Protein AF-A0A6B2RVJ6-F1 (afdb_monomer_lite)

Secondary structure (DSSP, 8-state):
--HHHHHHHHHHHT-EEEEETTEEEEE-TT--HHHHHHHHHHHHT-S-EEEEE-SGGGHHHHHHHHHHHHTT--EEEEEESSTT-HHHHTT-SEEESHHHHHHHHHHHHHHHHH-

Radius of gyration: 16.76 Å; chains: 1; bounding box: 41×29×51 Å

Foldseek 3Di:
DVPVVVCVVLVVVCWDWDDDDVDIDTGHPDDAPLNVLLVVCVVVVDQAEEDEDADPSCVSVLVNQVVVVVVVRHYFQEYAPDPVHPVSNVSGPYYADHDVRVVVVVVVVVVVVVD

Sequence (115 aa):
ALRAPLAALAARHGLIVEPGRMVLELRPPGVDKGVALTAYVRESGAGAVLYAGDDLGDLPAYDAVDALRAQGVPGLLVCSGGDEVPELAARADLVVPGPGAVVALLAALADAVTA

Structure (mmCIF, N/CA/C/O backbone):
data_AF-A0A6B2RVJ6-F1
#
_entry.id   AF-A0A6B2RVJ6-F1
#
loop_
_atom_site.group_PDB
_atom_site.id
_atom_site.type_symbol
_atom_site.label_atom_id
_atom_site.label_alt_id
_atom_site.label_comp_id
_atom_site.label_asym_id
_atom_site.label_entity_id
_atom_site.label_seq_id
_atom_site.pdbx_PDB_ins_code
_atom_site.Cartn_x
_atom_site.Cartn_y
_atom_site.Cartn_z
_atom_site.occupancy
_atom_site.B_iso_or_equiv
_atom_site.auth_seq_id
_atom_site.auth_comp_id
_atom_site.auth_asym_id
_atom_site.auth_atom_id
_atom_site.pdbx_PDB_model_num
ATOM 1 N N . ALA A 1 1 ? 23.780 -4.585 -19.032 1.00 78.69 1 ALA A N 1
ATOM 2 C CA . ALA A 1 1 ? 23.906 -5.901 -19.695 1.00 78.69 1 ALA A CA 1
ATOM 3 C C . ALA A 1 1 ? 22.609 -6.722 -19.658 1.00 78.69 1 ALA A C 1
ATOM 5 O O . ALA A 1 1 ? 22.218 -7.225 -20.700 1.00 78.69 1 ALA A O 1
ATOM 6 N N . LEU A 1 2 ? 21.908 -6.834 -18.517 1.00 89.56 2 LEU A N 1
ATOM 7 C CA . LEU A 1 2 ? 20.773 -7.769 -18.368 1.00 89.56 2 LEU A CA 1
ATOM 8 C C . LEU A 1 2 ? 19.425 -7.323 -18.978 1.00 89.56 2 LEU A C 1
ATOM 10 O O . LEU A 1 2 ? 18.584 -8.172 -19.248 1.00 89.56 2 LEU A O 1
ATOM 14 N N . ARG A 1 3 ? 19.206 -6.026 -19.249 1.00 89.25 3 ARG A N 1
ATOM 15 C CA . ARG A 1 3 ? 17.910 -5.522 -19.759 1.00 89.25 3 ARG A CA 1
ATOM 16 C C . ARG A 1 3 ? 17.473 -6.150 -21.086 1.00 89.25 3 ARG A C 1
ATOM 18 O O . ARG A 1 3 ? 16.353 -6.630 -21.184 1.00 89.25 3 ARG A O 1
ATOM 25 N N . ALA A 1 4 ? 18.344 -6.152 -22.095 1.00 93.25 4 ALA A N 1
ATOM 26 C CA . ALA A 1 4 ? 18.014 -6.678 -23.420 1.00 93.25 4 ALA A CA 1
ATOM 27 C C . ALA A 1 4 ? 17.671 -8.186 -23.416 1.00 93.25 4 ALA A C 1
ATOM 29 O O . ALA A 1 4 ? 16.616 -8.544 -23.942 1.00 93.25 4 ALA A O 1
ATOM 30 N N . PRO A 1 5 ? 18.477 -9.080 -22.800 1.00 94.62 5 PRO A N 1
ATOM 31 C CA . PRO A 1 5 ? 18.120 -10.497 -22.745 1.00 94.62 5 PRO A CA 1
ATOM 32 C C . PRO A 1 5 ? 16.855 -10.764 -21.914 1.00 94.62 5 PRO A C 1
ATOM 34 O O . PRO A 1 5 ? 16.068 -11.631 -22.295 1.00 94.62 5 PRO A O 1
ATOM 37 N N . LEU A 1 6 ? 16.607 -10.006 -20.835 1.00 94.75 6 LEU A N 1
ATOM 38 C CA . LEU A 1 6 ? 15.380 -10.143 -20.039 1.00 94.75 6 LEU A CA 1
ATOM 39 C C . LEU A 1 6 ? 14.137 -9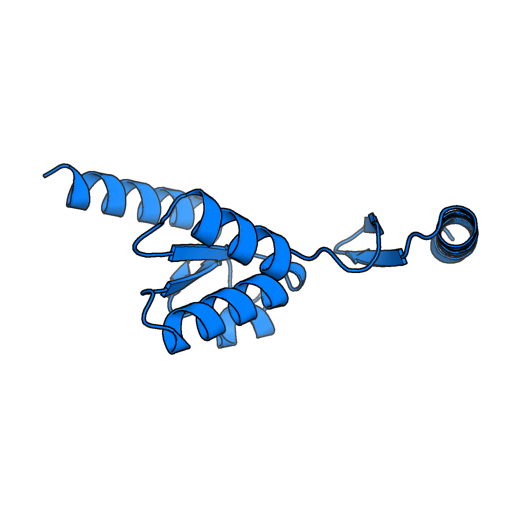.646 -20.785 1.00 94.75 6 LEU A C 1
ATOM 41 O O . LEU A 1 6 ? 13.111 -10.311 -20.727 1.00 94.75 6 LEU A O 1
ATOM 45 N N . ALA A 1 7 ? 14.227 -8.556 -21.551 1.00 93.12 7 ALA A N 1
ATOM 46 C CA . ALA A 1 7 ? 13.122 -8.093 -22.394 1.00 93.12 7 ALA A CA 1
ATOM 47 C C . ALA A 1 7 ? 12.747 -9.129 -23.468 1.00 93.12 7 ALA A C 1
ATOM 49 O O . ALA A 1 7 ? 11.568 -9.401 -23.690 1.00 93.12 7 ALA A O 1
ATOM 50 N N . ALA A 1 8 ? 13.746 -9.767 -24.088 1.00 94.81 8 ALA A N 1
ATOM 51 C CA . ALA A 1 8 ? 13.510 -10.842 -25.049 1.00 94.81 8 ALA A CA 1
ATOM 52 C C . ALA A 1 8 ? 12.877 -12.084 -24.397 1.00 94.81 8 ALA A C 1
ATOM 54 O O . ALA A 1 8 ? 12.044 -12.742 -25.017 1.00 94.81 8 ALA A O 1
ATOM 55 N N . LEU A 1 9 ? 13.266 -12.421 -23.161 1.00 95.06 9 LEU A N 1
ATOM 56 C CA . LEU A 1 9 ? 12.627 -13.487 -22.385 1.00 95.06 9 LEU A CA 1
ATOM 57 C C . LEU A 1 9 ? 11.172 -13.130 -22.054 1.00 95.06 9 LEU A C 1
ATOM 59 O O . LEU A 1 9 ? 10.288 -13.951 -22.280 1.00 95.06 9 LEU A O 1
ATOM 63 N N . ALA A 1 10 ? 10.923 -11.902 -21.596 1.00 94.56 10 ALA A N 1
ATOM 64 C CA . ALA A 1 10 ? 9.595 -11.423 -21.232 1.00 94.56 10 ALA A CA 1
ATOM 65 C C . ALA A 1 10 ? 8.611 -11.540 -22.402 1.00 94.56 10 ALA A C 1
ATOM 67 O O . ALA A 1 10 ? 7.560 -12.164 -22.271 1.00 94.56 10 ALA A O 1
ATOM 68 N N . ALA A 1 11 ? 9.014 -11.050 -23.579 1.00 93.56 11 ALA A N 1
ATOM 69 C CA . ALA A 1 11 ? 8.197 -11.087 -24.788 1.00 93.56 11 ALA A CA 1
ATOM 70 C C . ALA A 1 11 ? 7.798 -12.515 -25.200 1.00 93.56 11 ALA A C 1
ATOM 72 O O . ALA A 1 11 ? 6.661 -12.740 -25.606 1.00 93.56 11 ALA A O 1
ATOM 73 N N . ARG A 1 12 ? 8.699 -13.501 -25.054 1.00 96.62 12 ARG A N 1
ATOM 74 C CA . ARG A 1 12 ? 8.395 -14.909 -25.380 1.00 96.62 12 ARG A CA 1
ATOM 75 C C . ARG A 1 12 ? 7.362 -15.542 -24.451 1.00 96.62 12 ARG A C 1
ATOM 77 O O . ARG A 1 12 ? 6.707 -16.496 -24.858 1.00 96.62 12 ARG A O 1
ATOM 84 N N . HIS A 1 13 ? 7.238 -15.043 -23.225 1.00 94.62 13 HIS A N 1
ATOM 85 C CA . HIS A 1 13 ? 6.365 -15.612 -22.198 1.00 94.62 13 HIS A CA 1
ATOM 86 C C . HIS A 1 13 ? 5.167 -14.717 -21.854 1.00 94.62 13 HIS A C 1
ATOM 88 O O . HIS A 1 13 ? 4.439 -15.023 -20.915 1.00 94.62 13 HIS A O 1
ATOM 94 N N . GLY A 1 14 ? 4.949 -13.626 -22.599 1.00 93.19 14 GLY A N 1
ATOM 95 C CA . GLY A 1 14 ? 3.865 -12.681 -22.320 1.00 93.19 14 GLY A CA 1
ATOM 96 C C . GLY A 1 14 ? 4.030 -11.944 -20.986 1.00 93.19 14 GLY A C 1
ATOM 97 O O . GLY A 1 14 ? 3.035 -11.603 -20.356 1.00 93.19 14 GLY A O 1
ATOM 98 N N . LEU A 1 15 ? 5.271 -11.731 -20.542 1.00 93.75 15 LEU A N 1
A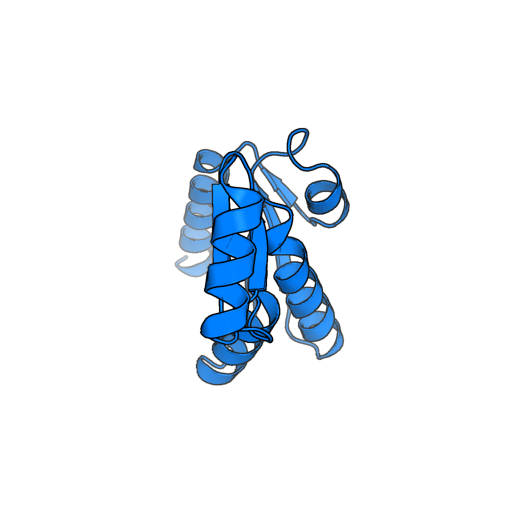TOM 99 C CA . LEU A 1 15 ? 5.609 -10.984 -19.329 1.00 93.75 15 LEU A CA 1
ATOM 100 C C . LEU A 1 15 ? 6.050 -9.558 -19.679 1.00 93.75 15 LEU A C 1
ATOM 102 O O . LEU A 1 15 ? 6.435 -9.270 -20.816 1.00 93.75 15 LEU A O 1
ATOM 106 N N . ILE A 1 16 ? 6.065 -8.686 -18.675 1.00 90.69 16 ILE A N 1
ATOM 107 C CA . ILE A 1 16 ? 6.667 -7.349 -18.737 1.00 90.69 16 ILE A CA 1
ATOM 108 C C . ILE A 1 16 ? 7.937 -7.292 -17.884 1.00 90.69 16 ILE A C 1
ATOM 110 O O . ILE A 1 16 ? 8.082 -8.071 -16.942 1.00 90.69 16 ILE A O 1
ATOM 114 N N . VAL A 1 17 ? 8.857 -6.386 -18.233 1.00 91.19 17 VAL A N 1
ATOM 115 C CA . VAL A 1 17 ? 10.058 -6.098 -17.434 1.00 91.19 17 VAL A CA 1
ATOM 116 C C . VAL A 1 17 ? 9.860 -4.795 -16.681 1.00 91.19 17 VAL A C 1
ATOM 118 O O . VAL A 1 17 ? 9.694 -3.752 -17.314 1.00 91.19 17 VAL A O 1
ATOM 121 N N . GLU A 1 18 ? 9.978 -4.843 -15.361 1.00 87.50 18 GLU A N 1
ATOM 122 C CA . GLU A 1 18 ? 9.906 -3.666 -14.503 1.00 87.50 18 GLU A CA 1
ATOM 123 C C . GLU A 1 18 ? 11.233 -3.364 -13.806 1.00 87.50 18 GLU A C 1
ATOM 125 O O . GLU A 1 18 ? 11.876 -4.264 -13.261 1.00 87.50 18 GLU A O 1
ATOM 130 N N . PRO A 1 19 ? 11.713 -2.109 -13.861 1.00 84.25 19 PRO A N 1
ATOM 131 C CA . PRO A 1 19 ? 12.918 -1.709 -13.154 1.00 84.25 19 PRO A CA 1
ATOM 132 C C . PRO A 1 19 ? 12.625 -1.444 -11.672 1.00 84.25 19 PRO A C 1
ATOM 134 O O . PRO A 1 19 ? 11.796 -0.599 -11.354 1.00 84.25 19 PRO A O 1
ATOM 137 N N . GLY A 1 20 ? 13.379 -2.094 -10.782 1.00 80.38 20 GLY A N 1
ATOM 138 C CA . GLY A 1 20 ? 13.373 -1.819 -9.342 1.00 80.38 20 GLY A CA 1
ATOM 139 C C . GLY A 1 20 ? 14.752 -1.399 -8.821 1.00 80.38 20 GLY A C 1
ATOM 140 O O . GLY A 1 20 ? 15.721 -1.271 -9.581 1.00 80.38 20 GLY A O 1
ATOM 141 N N . ARG A 1 21 ? 14.875 -1.193 -7.503 1.00 77.38 21 ARG A N 1
ATOM 142 C CA . ARG A 1 21 ? 16.147 -0.811 -6.865 1.00 77.38 21 ARG A CA 1
ATOM 143 C C . ARG A 1 21 ? 17.147 -1.963 -6.961 1.00 77.38 21 ARG A C 1
ATOM 145 O O . ARG A 1 21 ? 17.091 -2.906 -6.187 1.00 77.38 21 ARG A O 1
ATOM 152 N N . MET A 1 22 ? 18.091 -1.861 -7.898 1.00 85.12 22 MET A N 1
ATOM 153 C CA . MET A 1 22 ? 19.104 -2.892 -8.182 1.00 85.12 22 MET A CA 1
ATOM 154 C C . MET A 1 22 ? 18.537 -4.221 -8.715 1.00 85.12 22 MET A C 1
ATOM 156 O O . MET A 1 22 ? 19.252 -5.222 -8.727 1.00 85.12 22 MET A O 1
ATOM 160 N N . VAL A 1 23 ? 17.293 -4.234 -9.210 1.00 89.00 23 VAL A N 1
ATOM 161 C CA . VAL A 1 23 ? 16.642 -5.435 -9.759 1.00 89.00 23 VAL A CA 1
ATOM 162 C C . VAL A 1 23 ? 15.956 -5.153 -11.099 1.00 89.00 23 VAL A C 1
ATOM 164 O O . VAL A 1 23 ? 15.696 -4.005 -11.466 1.00 89.00 23 VAL A O 1
ATOM 167 N N . LEU A 1 24 ? 15.662 -6.224 -11.838 1.00 90.12 24 LEU A N 1
ATOM 168 C CA . LEU A 1 24 ? 14.735 -6.225 -12.969 1.00 90.12 24 LEU A CA 1
ATOM 169 C C . LEU A 1 24 ? 13.712 -7.331 -12.719 1.00 90.12 24 LEU A C 1
ATOM 171 O O . LEU A 1 24 ? 14.091 -8.499 -12.625 1.00 90.12 24 LEU A O 1
ATOM 175 N N . GLU A 1 25 ? 12.445 -6.964 -12.618 1.00 89.00 25 GLU A N 1
ATOM 176 C CA . GLU A 1 25 ? 11.353 -7.878 -12.301 1.00 89.00 25 GLU A CA 1
ATOM 177 C C . GLU A 1 25 ? 10.648 -8.320 -13.578 1.00 89.00 25 GLU A C 1
ATOM 179 O O . GLU A 1 25 ? 10.448 -7.528 -14.497 1.00 89.00 25 GLU A O 1
ATOM 184 N N . LEU A 1 26 ? 10.286 -9.599 -13.646 1.00 91.31 26 LEU A N 1
ATOM 185 C CA . LEU A 1 26 ? 9.487 -10.172 -14.723 1.00 91.31 26 LEU A CA 1
ATOM 186 C C . LEU A 1 26 ? 8.131 -10.553 -14.147 1.00 91.31 26 LEU A C 1
ATOM 188 O O . LEU A 1 26 ? 8.069 -11.444 -13.299 1.00 91.31 26 LEU A O 1
ATOM 192 N N . ARG A 1 27 ? 7.052 -9.918 -14.611 1.00 86.88 27 ARG A N 1
ATOM 193 C CA . ARG A 1 27 ? 5.702 -10.199 -14.103 1.00 86.88 27 ARG A CA 1
ATOM 194 C C . ARG A 1 27 ? 4.651 -10.305 -15.208 1.00 86.88 27 ARG A C 1
ATOM 196 O O . ARG A 1 27 ? 4.847 -9.734 -16.284 1.0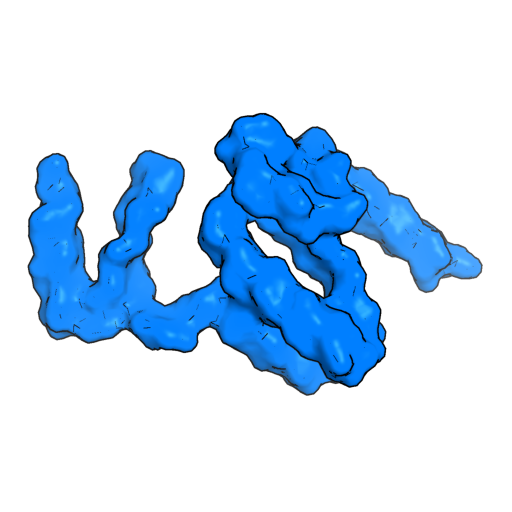0 86.88 27 ARG A O 1
ATOM 203 N N . PRO A 1 28 ? 3.546 -11.037 -14.978 1.00 87.19 28 PRO A N 1
ATOM 204 C CA . PRO A 1 28 ? 2.391 -10.980 -15.862 1.00 87.19 28 PRO A CA 1
ATOM 205 C C . PRO A 1 28 ? 1.835 -9.549 -15.938 1.00 87.19 28 PRO A C 1
ATOM 207 O O . PRO A 1 28 ? 1.838 -8.837 -14.930 1.00 87.19 28 PRO A O 1
ATOM 210 N N . PRO A 1 29 ? 1.341 -9.111 -17.104 1.00 82.88 29 PRO A N 1
ATOM 211 C CA . PRO A 1 29 ? 0.673 -7.823 -17.221 1.00 82.88 29 PRO A CA 1
ATOM 212 C C . PRO A 1 29 ? -0.651 -7.816 -16.441 1.00 82.88 29 PRO A C 1
ATOM 214 O O . PRO A 1 29 ? -1.326 -8.837 -16.325 1.00 82.88 29 PRO A O 1
ATOM 217 N N . GLY A 1 30 ? -1.051 -6.640 -15.953 1.00 81.06 30 GLY A N 1
ATOM 218 C CA . GLY A 1 30 ? -2.403 -6.397 -15.434 1.00 81.06 30 GLY A CA 1
ATOM 219 C C . GLY A 1 30 ? -2.649 -6.715 -13.955 1.00 81.06 30 GLY A C 1
ATOM 220 O O . GLY A 1 30 ? -3.767 -6.510 -13.496 1.00 81.06 30 GLY A O 1
ATOM 221 N N . VAL A 1 31 ? -1.645 -7.175 -13.199 1.00 82.75 31 VAL A N 1
ATOM 222 C CA . VAL A 1 31 ? -1.762 -7.370 -11.739 1.00 82.75 31 VAL A CA 1
ATOM 223 C C . VAL A 1 31 ? -0.713 -6.538 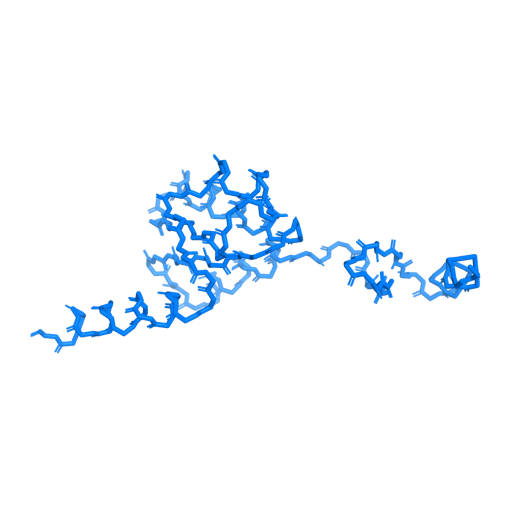-11.019 1.00 82.75 31 VAL A C 1
ATOM 225 O O . VAL A 1 31 ? 0.464 -6.888 -11.032 1.00 82.75 31 VAL A O 1
ATOM 228 N N . ASP A 1 32 ? -1.134 -5.442 -10.398 1.00 89.31 32 ASP A N 1
ATOM 229 C CA . ASP A 1 32 ? -0.318 -4.640 -9.484 1.00 89.31 32 ASP A CA 1
ATOM 230 C C . ASP A 1 32 ? -0.823 -4.761 -8.034 1.00 89.31 32 ASP A C 1
ATOM 232 O O . ASP A 1 32 ? -1.806 -5.458 -7.746 1.00 89.31 32 ASP A O 1
ATOM 236 N N . LYS A 1 33 ? -0.129 -4.088 -7.106 1.00 92.50 33 LYS A N 1
ATOM 237 C CA . LYS A 1 33 ? -0.476 -4.094 -5.679 1.00 92.50 33 LYS A CA 1
ATOM 238 C C . LYS A 1 33 ? -1.894 -3.537 -5.429 1.00 92.50 33 LYS A C 1
ATOM 240 O O . LYS A 1 33 ? -2.567 -4.006 -4.514 1.00 92.50 33 LYS A O 1
ATOM 245 N N . GLY A 1 34 ? -2.392 -2.621 -6.265 1.00 95.69 34 GLY A N 1
ATOM 246 C CA . GLY A 1 34 ? -3.743 -2.055 -6.174 1.00 95.69 34 GLY A CA 1
ATOM 247 C C . GLY A 1 34 ? -4.847 -3.033 -6.576 1.00 95.69 34 GLY A C 1
ATOM 248 O O . GLY A 1 34 ? -5.857 -3.160 -5.872 1.00 95.69 34 GLY A O 1
ATOM 249 N N . VAL A 1 35 ? -4.639 -3.785 -7.663 1.00 94.62 35 VAL A N 1
ATOM 250 C CA . VAL A 1 35 ? -5.534 -4.881 -8.075 1.00 94.62 35 VAL A CA 1
ATOM 251 C C . VAL A 1 35 ? -5.608 -5.948 -6.982 1.00 94.62 35 VAL A C 1
ATOM 253 O O . VAL A 1 35 ? -6.706 -6.359 -6.597 1.00 94.62 35 VAL A O 1
ATOM 256 N N . ALA A 1 36 ? -4.455 -6.359 -6.446 1.00 94.56 36 ALA A N 1
ATOM 257 C CA . ALA A 1 36 ? -4.385 -7.348 -5.373 1.00 94.56 36 ALA A CA 1
ATOM 258 C C . ALA A 1 36 ? -5.089 -6.864 -4.093 1.00 94.56 36 ALA A C 1
ATOM 260 O O . ALA A 1 36 ? -5.915 -7.588 -3.535 1.00 94.56 36 ALA A O 1
ATOM 261 N N . LEU A 1 37 ? -4.826 -5.624 -3.664 1.00 97.12 37 LEU A N 1
ATOM 262 C CA . LEU A 1 37 ? -5.447 -5.031 -2.479 1.00 97.12 37 LEU A CA 1
ATOM 263 C C . LEU A 1 37 ? -6.971 -4.956 -2.618 1.00 97.12 37 LEU A C 1
ATOM 265 O O . LEU A 1 37 ? -7.696 -5.372 -1.718 1.00 97.12 37 LEU A O 1
ATOM 269 N N . THR A 1 38 ? -7.468 -4.475 -3.760 1.00 96.38 38 THR A N 1
ATOM 270 C CA . THR A 1 38 ? -8.912 -4.335 -4.003 1.00 96.38 38 THR A CA 1
ATOM 271 C C . THR A 1 38 ? -9.622 -5.688 -3.957 1.00 96.38 38 THR A C 1
ATOM 273 O O . THR A 1 38 ? -10.712 -5.796 -3.390 1.00 96.38 38 THR A O 1
ATOM 276 N N . ALA A 1 39 ? -9.019 -6.729 -4.540 1.00 96.25 39 ALA A N 1
ATOM 277 C CA . ALA A 1 39 ? -9.555 -8.084 -4.477 1.00 96.25 39 ALA A CA 1
ATOM 278 C C . ALA A 1 39 ? -9.602 -8.597 -3.029 1.00 96.25 39 ALA A C 1
ATOM 280 O O . ALA A 1 39 ? -10.646 -9.074 -2.586 1.00 96.25 39 ALA A O 1
ATOM 281 N N . TYR A 1 40 ? -8.517 -8.415 -2.275 1.00 97.00 40 TYR A N 1
ATOM 282 C CA . TYR A 1 40 ? -8.415 -8.896 -0.899 1.00 97.00 40 TYR A CA 1
ATOM 283 C C . TYR A 1 40 ? -9.373 -8.187 0.069 1.00 97.00 40 TYR A C 1
ATOM 285 O O . TYR A 1 40 ? -9.992 -8.826 0.919 1.00 97.00 40 TYR A O 1
ATOM 293 N N . VAL A 1 41 ? -9.567 -6.874 -0.076 1.00 97.38 41 VAL A N 1
ATOM 294 C CA . VAL A 1 41 ? -10.538 -6.110 0.729 1.00 97.38 41 VAL A CA 1
ATOM 295 C C . VAL A 1 41 ? -11.962 -6.618 0.494 1.00 97.38 41 VAL A C 1
ATOM 297 O O . VAL A 1 41 ? -12.724 -6.783 1.446 1.00 97.38 41 VAL A O 1
ATOM 300 N N . ARG A 1 42 ? -12.316 -6.931 -0.760 1.00 96.00 42 ARG A N 1
ATOM 301 C CA . ARG A 1 42 ? -13.625 -7.514 -1.096 1.00 96.00 42 ARG A CA 1
ATOM 302 C C . ARG A 1 42 ? -13.796 -8.919 -0.529 1.00 96.00 42 ARG A C 1
ATOM 304 O O . ARG A 1 42 ? -14.866 -9.226 -0.020 1.00 96.00 42 ARG A O 1
ATOM 311 N N . GLU A 1 43 ? -12.767 -9.755 -0.631 1.00 97.75 43 GLU A N 1
ATOM 312 C CA . GLU A 1 43 ? -12.791 -11.134 -0.130 1.00 97.75 43 GLU A CA 1
ATOM 313 C C . GLU A 1 43 ? -12.912 -11.188 1.397 1.00 97.75 43 GLU A C 1
ATOM 315 O O . GLU A 1 43 ? -13.732 -11.930 1.932 1.00 97.75 43 GLU A O 1
ATOM 320 N N . SER A 1 44 ? -12.121 -10.377 2.098 1.00 97.56 44 SER A N 1
ATOM 321 C CA . SER A 1 44 ? -12.096 -10.339 3.564 1.00 97.56 44 SER A CA 1
ATOM 322 C C . SER A 1 44 ? -13.306 -9.635 4.182 1.00 97.56 44 SER A C 1
ATOM 324 O O . SER A 1 44 ? -13.582 -9.830 5.365 1.00 97.56 44 SER A O 1
ATOM 326 N N . GLY A 1 45 ? -14.016 -8.798 3.416 1.00 96.31 45 GLY A N 1
ATOM 327 C CA . GLY A 1 45 ? -15.070 -7.934 3.947 1.00 96.31 45 GLY A CA 1
ATOM 328 C C . GLY A 1 45 ? -14.533 -6.880 4.921 1.00 96.31 45 GLY A C 1
ATOM 329 O O . GLY A 1 45 ? -15.241 -6.484 5.847 1.00 96.31 45 GLY A O 1
ATOM 330 N N . ALA A 1 46 ? -13.274 -6.461 4.753 1.00 96.38 46 ALA A N 1
ATOM 331 C CA . ALA A 1 46 ? -12.618 -5.531 5.662 1.00 96.38 46 ALA A CA 1
ATOM 332 C C . ALA A 1 46 ? -13.373 -4.194 5.745 1.00 96.38 46 ALA A C 1
ATOM 334 O O . ALA A 1 46 ? -13.629 -3.536 4.737 1.00 96.38 46 ALA A O 1
ATOM 335 N N . GLY A 1 47 ? -13.694 -3.776 6.973 1.00 96.31 47 GLY A N 1
ATOM 336 C CA . GLY A 1 47 ? -14.374 -2.507 7.244 1.00 96.31 47 GLY A CA 1
ATOM 337 C C . GLY A 1 47 ? -13.459 -1.280 7.219 1.00 96.31 47 GLY A C 1
ATOM 338 O O . GLY A 1 47 ? -13.963 -0.167 7.275 1.00 96.31 47 GLY A O 1
ATOM 339 N N . ALA A 1 48 ? -12.139 -1.470 7.165 1.00 96.75 48 ALA A N 1
ATOM 340 C CA . ALA A 1 48 ? -11.132 -0.420 7.040 1.00 96.75 48 ALA A CA 1
ATOM 341 C C . ALA A 1 48 ? -9.821 -1.012 6.497 1.00 96.75 48 ALA A C 1
ATOM 343 O O . ALA A 1 48 ? -9.584 -2.216 6.622 1.00 96.75 48 ALA A O 1
ATOM 344 N N . VAL A 1 49 ? -8.963 -0.167 5.921 1.00 97.88 49 VAL A N 1
ATOM 345 C CA . VAL A 1 49 ? -7.679 -0.568 5.330 1.00 97.88 49 VAL A CA 1
ATOM 346 C C . VAL A 1 49 ? -6.553 0.332 5.828 1.00 97.88 49 VAL A C 1
ATOM 348 O O . VAL A 1 49 ? -6.653 1.551 5.766 1.00 97.88 49 VAL A O 1
ATOM 351 N N . LEU A 1 50 ? -5.449 -0.268 6.268 1.00 97.88 50 LEU A N 1
ATOM 352 C CA . LEU A 1 50 ? -4.165 0.410 6.437 1.00 97.88 50 LEU A CA 1
ATOM 353 C C . LEU A 1 50 ? -3.198 -0.186 5.417 1.00 97.88 50 LEU A C 1
ATOM 355 O O . LEU A 1 50 ? -3.012 -1.402 5.396 1.00 97.88 50 LEU A O 1
ATOM 359 N N . TYR A 1 51 ? -2.586 0.659 4.592 1.00 98.38 51 TYR A N 1
ATOM 360 C CA . TYR A 1 51 ? -1.540 0.248 3.662 1.00 98.38 51 TYR A CA 1
ATOM 361 C C . TYR A 1 51 ? -0.230 0.964 3.999 1.00 98.38 51 TYR A C 1
ATOM 363 O O . TYR A 1 51 ? -0.183 2.193 4.006 1.00 98.38 51 TYR A O 1
ATOM 371 N N . ALA A 1 52 ? 0.830 0.199 4.270 1.00 97.88 52 ALA A N 1
ATOM 372 C CA . ALA A 1 52 ? 2.174 0.716 4.514 1.00 97.88 52 ALA A CA 1
ATOM 373 C C . ALA A 1 52 ? 3.095 0.345 3.345 1.00 97.88 52 ALA A C 1
ATOM 375 O O . ALA A 1 52 ? 3.274 -0.841 3.078 1.00 97.88 52 ALA A O 1
ATOM 376 N N . GLY A 1 53 ? 3.652 1.349 2.664 1.00 96.06 53 GLY A N 1
ATOM 377 C CA . GLY A 1 53 ? 4.556 1.180 1.520 1.00 96.06 53 GLY A CA 1
ATOM 378 C C . GLY A 1 53 ? 5.903 1.872 1.723 1.00 96.06 53 GLY A C 1
ATOM 379 O O . GLY A 1 53 ? 6.010 2.787 2.542 1.00 96.06 53 GLY A O 1
ATOM 380 N N . ASP A 1 54 ? 6.914 1.440 0.980 1.00 95.38 54 ASP A N 1
ATOM 381 C CA . ASP A 1 54 ? 8.296 1.933 1.031 1.00 95.38 54 ASP A CA 1
ATOM 382 C C . ASP A 1 54 ? 8.929 2.121 -0.358 1.00 95.38 54 ASP A C 1
ATOM 384 O O . ASP A 1 54 ? 10.088 2.527 -0.444 1.00 95.38 54 ASP A O 1
ATOM 388 N N . ASP A 1 55 ? 8.195 1.850 -1.446 1.00 91.94 55 ASP A N 1
ATOM 389 C CA . ASP A 1 55 ? 8.675 1.989 -2.822 1.00 91.94 55 ASP A CA 1
ATOM 390 C C . ASP A 1 55 ? 7.639 2.596 -3.789 1.00 91.94 55 ASP A C 1
ATOM 392 O O . ASP A 1 55 ? 6.453 2.729 -3.499 1.00 91.94 55 ASP A O 1
ATOM 396 N N . LEU A 1 56 ? 8.082 2.983 -4.992 1.00 90.44 56 LEU A N 1
ATOM 397 C CA . LEU A 1 56 ? 7.177 3.515 -6.026 1.00 90.44 56 LEU A CA 1
ATOM 398 C C . LEU A 1 56 ? 6.173 2.469 -6.543 1.00 90.44 56 LEU A C 1
ATOM 400 O O . LEU A 1 56 ? 5.129 2.832 -7.082 1.00 90.44 56 LEU A O 1
ATOM 404 N N . GLY A 1 57 ? 6.464 1.177 -6.377 1.00 88.00 57 GLY A N 1
ATOM 405 C CA . GLY A 1 57 ? 5.549 0.090 -6.716 1.00 88.00 57 GLY A CA 1
ATOM 406 C C . GLY A 1 57 ? 4.329 0.018 -5.792 1.00 88.00 57 GLY A C 1
ATOM 407 O O . GLY A 1 57 ? 3.384 -0.704 -6.106 1.00 88.00 57 GLY A O 1
ATOM 408 N N . ASP A 1 58 ? 4.322 0.763 -4.682 1.00 94.81 58 ASP A N 1
ATOM 409 C CA . ASP A 1 58 ? 3.179 0.930 -3.779 1.00 94.81 58 ASP A CA 1
ATOM 410 C C . ASP A 1 58 ? 2.167 1.987 -4.235 1.00 94.81 58 ASP A C 1
ATOM 412 O O . ASP A 1 58 ? 1.034 1.990 -3.750 1.00 94.81 58 ASP A O 1
ATOM 416 N N . LEU A 1 59 ? 2.510 2.851 -5.197 1.00 95.19 59 LEU A N 1
ATOM 417 C CA . LEU A 1 59 ? 1.593 3.886 -5.693 1.00 95.19 59 LEU A CA 1
ATOM 418 C C . LEU A 1 59 ? 0.258 3.324 -6.224 1.00 95.19 59 LEU A C 1
ATOM 420 O O . LEU A 1 59 ? -0.782 3.884 -5.872 1.00 95.19 59 LEU A O 1
ATOM 424 N N . PRO A 1 60 ? 0.219 2.195 -6.966 1.00 96.06 60 PRO A N 1
ATOM 425 C CA . PRO A 1 60 ? -1.048 1.566 -7.341 1.00 96.06 60 PRO A CA 1
ATOM 426 C C . PRO A 1 60 ? -1.895 1.123 -6.138 1.00 96.06 60 PRO A C 1
ATOM 428 O O . PRO A 1 60 ? -3.123 1.144 -6.200 1.00 96.06 60 PRO A O 1
ATOM 431 N N . ALA A 1 61 ? -1.269 0.729 -5.024 1.00 97.75 61 ALA A N 1
ATOM 432 C CA . ALA A 1 61 ? -2.004 0.408 -3.805 1.00 97.75 61 ALA A CA 1
ATOM 433 C C . ALA A 1 61 ? -2.549 1.665 -3.116 1.00 97.75 61 ALA A C 1
ATOM 435 O O . ALA A 1 61 ? -3.670 1.635 -2.612 1.00 97.75 61 ALA A O 1
ATOM 436 N N . TYR A 1 62 ? -1.811 2.778 -3.158 1.00 98.31 62 TYR A N 1
ATOM 437 C CA . TYR A 1 62 ? -2.310 4.073 -2.692 1.00 98.31 62 TYR A CA 1
ATOM 438 C C . TYR A 1 62 ? -3.543 4.512 -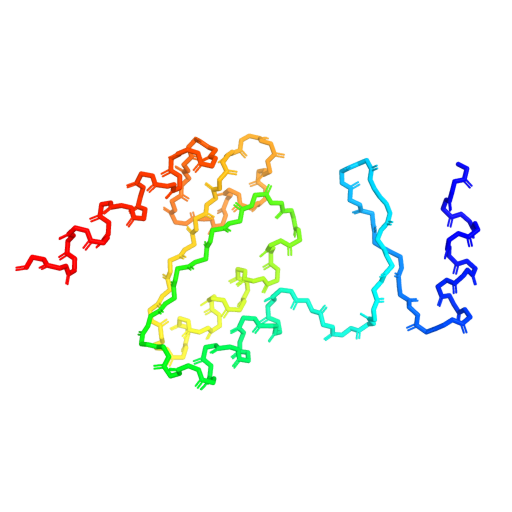3.496 1.00 98.31 62 TYR A C 1
ATOM 440 O O . TYR A 1 62 ? -4.560 4.870 -2.904 1.00 98.31 62 TYR A O 1
ATOM 448 N N . ASP A 1 63 ? -3.503 4.380 -4.828 1.00 98.31 63 ASP A N 1
ATOM 449 C CA . ASP A 1 63 ? -4.657 4.653 -5.700 1.00 98.31 63 ASP A CA 1
ATOM 450 C C . ASP A 1 63 ? -5.872 3.788 -5.332 1.00 98.31 63 ASP A C 1
ATOM 452 O O . ASP A 1 63 ? -7.007 4.270 -5.299 1.00 98.31 63 ASP A O 1
ATOM 456 N N . ALA A 1 64 ? -5.644 2.510 -5.017 1.00 98.19 64 ALA A N 1
ATOM 457 C CA . ALA A 1 64 ? -6.704 1.606 -4.588 1.00 98.19 64 ALA A CA 1
ATOM 458 C C . ALA A 1 64 ? -7.317 2.020 -3.238 1.00 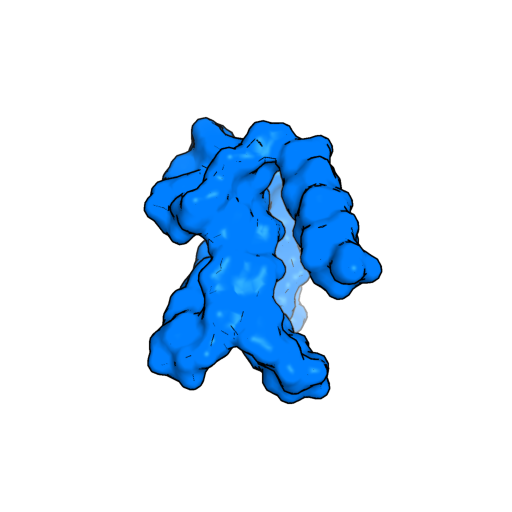98.19 64 ALA A C 1
ATOM 460 O O . ALA A 1 64 ? -8.540 1.989 -3.093 1.00 98.19 64 ALA A O 1
ATOM 461 N N . VAL A 1 65 ? -6.509 2.450 -2.263 1.00 98.56 65 VAL A N 1
ATOM 462 C CA . VAL A 1 65 ? -7.016 2.968 -0.980 1.00 98.56 65 VAL A CA 1
ATOM 463 C C . VAL A 1 65 ? -7.808 4.261 -1.179 1.00 98.56 65 VAL A C 1
ATOM 465 O O . VAL A 1 65 ? -8.878 4.406 -0.591 1.00 98.56 65 VAL A O 1
ATOM 468 N N . ASP A 1 66 ? -7.351 5.175 -2.036 1.00 98.50 66 ASP A N 1
ATOM 469 C CA . ASP A 1 66 ? -8.085 6.405 -2.358 1.00 98.50 66 ASP A CA 1
ATOM 470 C C . ASP A 1 66 ? -9.439 6.100 -3.027 1.00 98.50 66 ASP A C 1
ATOM 472 O O . ASP A 1 66 ? -10.469 6.682 -2.671 1.00 98.50 66 ASP A O 1
ATOM 476 N N . ALA A 1 67 ? -9.480 5.117 -3.931 1.00 98.25 67 ALA A N 1
ATOM 477 C CA . ALA A 1 67 ? -10.724 4.650 -4.536 1.00 98.25 67 ALA A CA 1
ATOM 478 C C . ALA A 1 67 ? -11.675 3.996 -3.514 1.00 98.25 67 ALA A C 1
ATOM 480 O O . ALA A 1 67 ? -12.891 4.189 -3.593 1.00 98.25 67 ALA A O 1
ATOM 481 N N . LEU A 1 68 ? -11.142 3.246 -2.545 1.00 98.19 68 LEU A N 1
ATOM 482 C CA . LEU A 1 68 ? -11.910 2.647 -1.447 1.00 98.19 68 LEU A CA 1
ATOM 483 C C . LEU A 1 68 ? -12.480 3.716 -0.500 1.00 98.19 68 LEU A C 1
ATOM 485 O O . LEU A 1 68 ? -13.659 3.648 -0.146 1.00 98.19 68 LEU A O 1
ATOM 489 N N . ARG A 1 69 ? -11.699 4.755 -0.177 1.00 98.19 69 ARG A N 1
ATOM 490 C CA . ARG A 1 69 ? -12.161 5.927 0.588 1.00 98.19 69 ARG A CA 1
ATOM 491 C C . ARG A 1 69 ? -13.335 6.615 -0.091 1.00 98.19 69 ARG A C 1
ATOM 493 O O . ARG A 1 69 ? -14.335 6.902 0.563 1.00 98.19 69 ARG A O 1
ATOM 500 N N . ALA A 1 70 ? -13.257 6.816 -1.407 1.00 98.12 70 ALA A N 1
ATOM 501 C CA . ALA A 1 70 ? -14.352 7.388 -2.191 1.00 98.12 70 ALA A CA 1
ATOM 502 C C . ALA A 1 70 ? -15.627 6.518 -2.182 1.00 98.12 70 ALA A C 1
ATOM 504 O O . ALA A 1 70 ? -16.726 7.032 -2.381 1.00 98.12 70 ALA A O 1
ATOM 505 N N . GLN A 1 71 ? -15.495 5.214 -1.923 1.00 96.81 71 GLN A N 1
ATOM 506 C CA . GLN A 1 71 ? -16.605 4.264 -1.772 1.00 96.81 71 GLN A CA 1
ATOM 507 C C . GLN A 1 71 ? -17.090 4.128 -0.317 1.00 96.81 71 GLN A C 1
ATOM 509 O O . GLN A 1 71 ? -18.007 3.354 -0.049 1.00 96.81 71 GLN A O 1
ATOM 514 N N . GLY A 1 72 ? -16.506 4.881 0.620 1.00 97.12 72 GLY A N 1
ATOM 515 C CA . GLY A 1 72 ? -16.892 4.887 2.030 1.00 97.12 72 GLY A CA 1
ATOM 516 C C . GLY A 1 72 ? -16.168 3.863 2.905 1.00 97.12 72 GLY A C 1
ATOM 517 O O . GLY A 1 72 ? -16.541 3.721 4.065 1.00 97.12 72 GLY A O 1
ATOM 518 N N . VAL A 1 73 ? -15.142 3.173 2.394 1.00 97.81 73 VAL A N 1
ATOM 519 C CA . VAL A 1 73 ? -14.272 2.308 3.204 1.00 97.81 73 VAL A CA 1
ATOM 520 C C . VAL A 1 73 ? -13.126 3.159 3.767 1.00 97.81 73 VAL A C 1
ATOM 522 O O . VAL A 1 73 ? -12.312 3.660 2.988 1.00 97.81 73 VAL A O 1
ATOM 525 N N . PRO A 1 74 ? -13.025 3.352 5.096 1.00 98.19 74 PRO A N 1
ATOM 526 C CA . PRO A 1 74 ? -11.919 4.079 5.706 1.00 98.19 74 PRO A CA 1
ATOM 527 C C . PRO A 1 74 ? -10.560 3.496 5.308 1.00 98.19 74 PRO A C 1
ATOM 529 O O . PRO A 1 74 ? -10.349 2.285 5.358 1.00 98.19 74 PRO A O 1
ATOM 532 N N . GLY A 1 75 ? -9.632 4.377 4.942 1.00 97.94 75 GLY A N 1
ATOM 533 C CA . GLY A 1 75 ? -8.280 4.024 4.519 1.00 97.94 75 GLY A CA 1
ATOM 534 C C . GLY A 1 75 ? -7.233 4.862 5.248 1.00 97.94 75 GLY A C 1
ATOM 535 O O . GLY A 1 75 ? -7.486 6.047 5.470 1.00 97.94 75 GLY A O 1
ATOM 536 N N . LEU A 1 76 ? -6.073 4.287 5.567 1.00 98.25 76 LEU A N 1
ATOM 537 C CA . LEU A 1 76 ? -4.876 4.978 6.062 1.00 98.25 76 LEU A CA 1
ATOM 538 C C . LEU A 1 76 ? -3.658 4.592 5.210 1.00 98.25 76 LEU A C 1
ATOM 540 O O . LEU A 1 76 ? -3.354 3.407 5.063 1.00 98.25 76 LEU A O 1
ATOM 544 N N . LEU A 1 77 ? -2.962 5.593 4.679 1.00 98.62 77 LEU A N 1
ATOM 545 C CA . LEU A 1 77 ? -1.749 5.463 3.882 1.00 98.62 77 LEU A CA 1
ATOM 546 C C . LEU A 1 77 ? -0.529 5.807 4.728 1.00 98.62 77 LEU A C 1
ATOM 548 O O . LEU A 1 77 ? -0.406 6.917 5.250 1.00 98.62 77 LEU A O 1
ATOM 552 N N . VAL A 1 78 ? 0.379 4.843 4.852 1.00 98.38 78 VAL A N 1
ATOM 553 C CA . VAL A 1 78 ? 1.614 4.968 5.623 1.00 98.38 78 VAL A CA 1
ATOM 554 C C . VAL A 1 78 ? 2.813 4.844 4.689 1.00 98.38 78 VAL A C 1
ATOM 556 O O . VAL A 1 78 ? 2.919 3.882 3.926 1.00 98.38 78 VAL A O 1
ATOM 559 N N . CYS A 1 79 ? 3.734 5.799 4.759 1.00 98.00 79 CYS A N 1
ATOM 560 C CA . CYS A 1 79 ? 5.038 5.714 4.110 1.00 98.00 79 CYS A CA 1
ATOM 561 C C . CYS A 1 79 ? 6.079 5.275 5.142 1.00 98.00 79 CYS A C 1
ATOM 563 O O . CYS A 1 79 ? 6.248 5.922 6.178 1.00 98.00 79 CYS A O 1
ATOM 565 N N . SER A 1 80 ? 6.762 4.164 4.872 1.00 96.44 80 SER A N 1
ATOM 566 C CA . SER A 1 80 ? 7.899 3.686 5.652 1.00 96.44 80 SER A CA 1
ATOM 567 C C . SER A 1 80 ? 9.192 4.238 5.056 1.00 96.44 80 SER A C 1
ATOM 569 O O . SER A 1 80 ? 9.568 3.897 3.941 1.00 96.44 80 SER A O 1
ATOM 571 N N . GLY A 1 81 ? 9.871 5.106 5.803 1.00 88.62 81 GLY A N 1
ATOM 572 C CA . GLY A 1 81 ? 10.913 5.982 5.258 1.00 88.62 81 GLY A CA 1
ATOM 573 C C . GLY A 1 81 ? 10.317 7.330 4.861 1.00 88.62 81 GLY A C 1
ATOM 574 O O . GLY A 1 81 ? 9.205 7.646 5.274 1.00 88.62 81 GLY A O 1
ATOM 575 N N . GLY A 1 82 ? 11.038 8.140 4.089 1.00 82.12 82 GLY A N 1
ATOM 576 C CA . GLY A 1 82 ? 10.498 9.419 3.618 1.00 82.12 82 GLY A CA 1
ATOM 577 C C . GLY A 1 82 ? 11.300 10.008 2.471 1.00 82.12 82 GLY A C 1
ATOM 578 O O . GLY A 1 82 ? 10.848 10.006 1.326 1.00 82.12 82 GLY A O 1
ATOM 579 N N . ASP A 1 83 ? 12.512 10.471 2.766 1.00 82.06 83 ASP A N 1
ATOM 580 C CA . ASP A 1 83 ? 13.369 11.142 1.782 1.00 82.06 83 ASP A CA 1
ATOM 581 C C . ASP A 1 83 ? 13.816 10.203 0.651 1.00 82.06 83 ASP A C 1
ATOM 583 O O . ASP A 1 83 ? 14.160 10.650 -0.444 1.00 82.06 83 ASP A O 1
ATOM 587 N N . GLU A 1 84 ? 13.797 8.891 0.890 1.00 84.06 84 GLU A N 1
ATOM 588 C CA . GLU A 1 84 ? 14.156 7.885 -0.101 1.00 84.06 84 GLU A CA 1
ATOM 589 C C . GLU A 1 84 ? 13.105 7.732 -1.210 1.00 84.06 84 GLU A C 1
ATOM 591 O O . GLU A 1 84 ? 13.466 7.348 -2.326 1.00 84.06 84 GLU A O 1
ATOM 596 N N . VAL A 1 85 ? 11.827 8.033 -0.926 1.00 86.19 85 VAL A N 1
ATOM 597 C CA . VAL A 1 85 ? 10.696 7.871 -1.860 1.00 86.19 85 VAL A CA 1
ATOM 598 C C . VAL A 1 85 ? 9.725 9.058 -1.748 1.00 86.19 85 VAL A C 1
ATOM 600 O O . VAL A 1 85 ? 8.587 8.912 -1.293 1.00 86.19 85 VAL A O 1
ATOM 603 N N . PRO A 1 86 ? 10.142 10.258 -2.192 1.00 91.38 86 PRO A N 1
ATOM 604 C CA . PRO A 1 86 ? 9.398 11.498 -1.963 1.00 91.38 86 PRO A CA 1
ATOM 605 C C . PRO A 1 86 ? 7.998 11.506 -2.592 1.00 91.38 86 PRO A C 1
ATOM 607 O O . PRO A 1 86 ? 7.088 12.132 -2.055 1.00 91.38 86 PRO A O 1
ATOM 610 N N . GLU A 1 87 ? 7.800 10.804 -3.710 1.00 92.88 87 GLU A N 1
ATOM 611 C CA . GLU A 1 87 ? 6.492 10.690 -4.369 1.00 92.88 87 GLU A CA 1
ATOM 612 C C . GLU A 1 87 ? 5.479 9.909 -3.520 1.00 92.88 87 GLU A C 1
ATOM 614 O O . GLU A 1 87 ? 4.323 10.316 -3.411 1.00 92.88 87 GLU A O 1
ATOM 619 N N . LEU A 1 88 ? 5.921 8.825 -2.874 1.00 94.62 88 LEU A N 1
ATOM 620 C CA . LEU A 1 88 ? 5.079 8.042 -1.972 1.00 94.62 88 LEU A CA 1
ATOM 621 C C . LEU A 1 88 ? 4.806 8.824 -0.680 1.00 94.62 88 LEU A C 1
ATOM 623 O O . LEU A 1 88 ? 3.657 8.938 -0.254 1.00 94.62 88 LEU A O 1
ATOM 627 N N . ALA A 1 89 ? 5.847 9.436 -0.105 1.00 96.38 89 ALA A N 1
ATOM 628 C CA . ALA A 1 89 ? 5.743 10.234 1.115 1.00 96.38 89 ALA A CA 1
ATOM 629 C C . ALA A 1 89 ? 4.774 11.420 0.963 1.00 96.38 89 ALA A C 1
ATOM 631 O O . ALA A 1 89 ? 4.001 11.699 1.875 1.00 96.38 89 ALA A O 1
ATOM 632 N N . ALA A 1 90 ? 4.757 12.080 -0.201 1.00 96.25 90 ALA A N 1
ATOM 633 C CA . ALA A 1 90 ? 3.854 13.197 -0.486 1.00 96.25 90 ALA A CA 1
ATOM 634 C C . ALA A 1 90 ? 2.364 12.808 -0.500 1.00 96.25 90 ALA A C 1
ATOM 636 O O . ALA A 1 90 ? 1.506 13.679 -0.357 1.00 96.25 90 ALA A O 1
ATOM 637 N N . ARG A 1 91 ? 2.053 11.522 -0.693 1.00 97.38 91 ARG A N 1
ATOM 638 C CA . ARG A 1 91 ? 0.682 10.997 -0.710 1.00 97.38 91 ARG A CA 1
ATOM 639 C C . ARG A 1 91 ? 0.262 10.327 0.599 1.00 97.38 91 ARG A C 1
ATOM 641 O O . ARG A 1 91 ? -0.916 10.018 0.754 1.00 97.38 91 ARG A O 1
ATOM 648 N N . ALA A 1 92 ? 1.199 10.048 1.500 1.00 97.88 92 ALA A N 1
ATOM 649 C CA . ALA A 1 92 ? 0.913 9.345 2.744 1.00 97.88 92 ALA A CA 1
ATOM 650 C C . ALA A 1 92 ? 0.233 10.267 3.766 1.00 97.88 92 ALA A C 1
ATOM 652 O O . ALA A 1 92 ? 0.578 11.442 3.881 1.00 97.88 92 ALA A O 1
ATOM 653 N N . ASP A 1 93 ? -0.689 9.724 4.564 1.00 98.25 93 ASP A N 1
ATOM 654 C CA . ASP A 1 93 ? -1.247 10.451 5.714 1.00 98.25 93 ASP A CA 1
ATOM 655 C C . ASP A 1 93 ? -0.279 10.432 6.902 1.00 98.25 93 ASP A C 1
ATOM 657 O O . ASP A 1 93 ? -0.296 11.324 7.751 1.00 98.25 93 ASP A O 1
ATOM 661 N N . LEU A 1 94 ? 0.552 9.389 6.976 1.00 97.75 94 LEU A N 1
ATOM 662 C CA . LEU A 1 94 ? 1.551 9.205 8.014 1.00 97.75 94 LEU A CA 1
ATOM 663 C C . LEU A 1 94 ? 2.875 8.754 7.401 1.00 97.75 94 LEU A C 1
ATOM 665 O O . LEU A 1 94 ? 2.944 7.760 6.684 1.00 97.75 94 LEU A O 1
ATOM 669 N N . VAL A 1 95 ? 3.948 9.451 7.753 1.00 97.81 95 VAL A N 1
ATOM 670 C CA . VAL A 1 95 ? 5.317 9.074 7.400 1.00 97.81 95 VAL A CA 1
ATOM 671 C C . VAL A 1 95 ? 6.008 8.584 8.669 1.00 97.81 95 VAL A C 1
ATOM 673 O O . VAL A 1 95 ? 6.001 9.281 9.685 1.00 97.81 95 VAL A O 1
ATOM 676 N N . VAL A 1 96 ? 6.583 7.382 8.636 1.00 97.25 96 VAL A N 1
ATOM 677 C CA . VAL A 1 96 ? 7.257 6.767 9.789 1.00 97.25 96 VAL A CA 1
ATOM 678 C C . VAL A 1 96 ? 8.700 6.387 9.451 1.00 97.25 96 VAL A C 1
ATOM 680 O O . VAL A 1 96 ? 8.970 5.984 8.320 1.00 97.25 96 VAL A O 1
ATOM 683 N N . PRO A 1 97 ? 9.651 6.464 10.404 1.00 95.06 97 PRO A N 1
ATOM 684 C CA . PRO A 1 97 ? 11.053 6.166 10.125 1.00 95.06 97 PRO A CA 1
ATOM 685 C C . PRO A 1 97 ? 11.294 4.655 9.992 1.00 95.06 97 PRO A C 1
ATOM 687 O O . PRO A 1 97 ? 11.625 3.958 10.954 1.00 95.06 97 PRO A O 1
ATOM 690 N N . GLY A 1 98 ? 11.143 4.163 8.764 1.00 93.94 98 GLY A N 1
ATOM 691 C CA . GLY A 1 98 ? 11.463 2.801 8.358 1.00 93.94 98 GLY A CA 1
ATOM 692 C C . GLY A 1 98 ? 10.601 1.704 9.007 1.00 93.94 98 GLY A C 1
ATOM 693 O O . GLY A 1 98 ? 9.613 1.979 9.699 1.00 93.94 98 GLY A O 1
ATOM 694 N N . PRO A 1 99 ? 10.963 0.427 8.788 1.00 95.25 99 PRO A N 1
ATOM 695 C CA . PRO A 1 99 ? 10.115 -0.707 9.163 1.00 95.25 99 PRO A CA 1
ATOM 696 C C . PRO A 1 99 ? 9.893 -0.854 10.673 1.00 95.25 99 PRO A C 1
ATOM 698 O O . PRO A 1 99 ? 8.818 -1.261 11.105 1.00 95.25 99 PRO A O 1
ATOM 701 N N . GLY A 1 100 ? 10.882 -0.489 11.499 1.00 97.62 100 GLY A N 1
ATOM 702 C CA . GLY A 1 100 ? 10.754 -0.568 12.959 1.00 97.62 100 GLY A CA 1
ATOM 703 C C . GLY A 1 100 ? 9.629 0.317 13.501 1.00 97.62 100 GLY A C 1
ATOM 704 O O . GLY A 1 100 ? 8.903 -0.084 14.410 1.00 97.62 100 GLY A O 1
ATOM 705 N N . ALA A 1 101 ? 9.427 1.489 12.899 1.00 97.56 101 ALA A N 1
ATOM 706 C CA . ALA A 1 101 ? 8.336 2.377 13.273 1.00 97.56 101 ALA A CA 1
ATOM 707 C C . ALA A 1 101 ? 6.970 1.891 12.761 1.00 97.56 101 ALA A C 1
ATOM 709 O O . ALA A 1 101 ? 5.965 2.103 13.437 1.00 97.56 101 ALA A O 1
ATOM 710 N N . VAL A 1 102 ? 6.924 1.171 11.633 1.00 98.00 102 VAL A N 1
ATOM 711 C CA . VAL A 1 102 ? 5.703 0.473 11.185 1.00 98.00 102 VAL A CA 1
ATOM 712 C C . VAL A 1 102 ? 5.292 -0.590 12.206 1.00 98.00 102 VAL A C 1
ATOM 714 O O . VAL A 1 102 ? 4.125 -0.664 12.579 1.00 98.00 102 VAL A O 1
ATOM 717 N N . VAL A 1 103 ? 6.243 -1.375 12.725 1.00 98.19 103 VAL A N 1
ATOM 718 C CA . VAL A 1 103 ? 5.961 -2.369 13.777 1.00 98.19 103 VAL A CA 1
ATOM 719 C C . VAL A 1 103 ? 5.418 -1.698 15.040 1.00 98.19 103 VAL A C 1
ATOM 721 O O . VAL A 1 103 ? 4.430 -2.169 15.598 1.00 98.19 103 VAL A O 1
ATOM 724 N N . ALA A 1 104 ? 6.017 -0.584 15.470 1.00 98.25 104 ALA A N 1
ATOM 725 C CA . ALA A 1 104 ? 5.538 0.167 16.630 1.00 98.25 104 ALA A CA 1
ATOM 726 C C . ALA A 1 104 ? 4.105 0.700 16.434 1.00 98.25 104 ALA A C 1
ATOM 728 O O . ALA A 1 104 ? 3.291 0.610 17.352 1.00 98.25 104 ALA A O 1
ATOM 729 N N . LEU A 1 105 ? 3.779 1.195 15.234 1.00 97.62 105 LEU A N 1
ATOM 730 C CA . LEU A 1 105 ? 2.422 1.614 14.873 1.00 97.62 105 LEU A CA 1
ATOM 731 C C . LEU A 1 105 ? 1.427 0.448 14.970 1.00 97.62 105 LEU A C 1
ATOM 733 O O . LEU A 1 105 ? 0.369 0.595 15.578 1.00 97.62 105 LEU A O 1
ATOM 737 N N . LEU A 1 106 ? 1.765 -0.709 14.396 1.00 97.44 106 LEU A N 1
ATOM 738 C CA . LEU A 1 106 ? 0.899 -1.890 14.421 1.00 97.44 106 LEU A CA 1
ATOM 739 C C . LEU A 1 106 ? 0.697 -2.429 15.843 1.00 97.44 106 LEU A C 1
ATOM 741 O O . LEU A 1 106 ? -0.415 -2.825 16.180 1.00 97.44 106 LEU A O 1
ATOM 745 N N . ALA A 1 107 ? 1.735 -2.404 16.684 1.00 98.06 107 ALA A N 1
ATOM 746 C CA . ALA A 1 107 ? 1.630 -2.787 18.090 1.00 98.06 107 ALA A CA 1
ATOM 747 C C . ALA A 1 107 ? 0.680 -1.855 18.858 1.00 98.06 107 ALA A C 1
ATOM 749 O O . ALA A 1 107 ? -0.243 -2.328 19.512 1.00 98.06 107 ALA A O 1
ATOM 750 N N . ALA A 1 108 ? 0.833 -0.536 18.698 1.00 97.25 108 ALA A N 1
ATOM 751 C CA . ALA A 1 108 ? -0.049 0.437 19.340 1.00 97.25 108 ALA A CA 1
ATOM 752 C C . ALA A 1 108 ? -1.512 0.306 18.877 1.00 97.25 108 ALA A C 1
ATOM 754 O O . ALA A 1 108 ? -2.431 0.441 19.683 1.00 97.25 108 ALA A O 1
ATOM 755 N N . LEU A 1 109 ? -1.741 0.018 17.590 1.00 95.50 109 LEU A N 1
ATOM 756 C CA . LEU A 1 109 ? -3.080 -0.267 17.070 1.00 95.50 109 LEU A CA 1
ATOM 757 C C . LEU A 1 109 ? -3.659 -1.545 17.677 1.00 95.50 109 LEU A C 1
ATOM 759 O O . LEU A 1 109 ? -4.817 -1.539 18.081 1.00 95.50 109 LEU A O 1
ATOM 763 N N . ALA A 1 110 ? -2.866 -2.616 17.760 1.00 96.25 110 ALA A N 1
ATOM 764 C CA . ALA A 1 110 ? -3.292 -3.874 18.364 1.00 96.25 110 ALA A CA 1
ATOM 765 C C . ALA A 1 110 ? -3.689 -3.684 19.837 1.00 96.25 110 ALA A C 1
ATOM 767 O O . ALA A 1 110 ? -4.756 -4.146 20.243 1.00 96.25 110 ALA A O 1
ATOM 768 N N . ASP A 1 111 ? -2.890 -2.943 20.607 1.00 97.50 111 ASP A N 1
ATOM 769 C CA . ASP A 1 111 ? -3.192 -2.615 22.003 1.00 97.50 111 ASP A CA 1
ATOM 770 C C . ASP A 1 111 ? -4.492 -1.800 22.118 1.00 97.50 111 ASP A C 1
ATOM 772 O O . ASP A 1 111 ? -5.327 -2.069 22.978 1.00 97.50 111 ASP A O 1
ATOM 776 N N . ALA A 1 112 ? -4.714 -0.839 21.216 1.00 95.38 112 ALA A N 1
ATOM 777 C CA . ALA A 1 112 ? -5.898 0.019 21.240 1.00 95.38 112 ALA A CA 1
ATOM 778 C C . ALA A 1 112 ? -7.204 -0.699 20.859 1.00 95.38 112 ALA A C 1
ATOM 780 O O . ALA A 1 112 ? -8.267 -0.283 21.310 1.00 95.38 112 ALA A O 1
ATOM 781 N N . VAL A 1 113 ? -7.149 -1.747 20.026 1.00 91.56 113 VAL A N 1
ATOM 782 C CA . VAL A 1 113 ? -8.346 -2.513 19.616 1.00 91.56 113 VAL A CA 1
ATOM 783 C C . VAL A 1 113 ? -8.621 -3.739 20.488 1.00 91.56 113 VAL A C 1
ATOM 785 O O . VAL A 1 113 ? -9.663 -4.372 20.332 1.00 91.56 113 VAL A O 1
ATOM 788 N N . THR A 1 114 ? -7.685 -4.106 21.366 1.00 90.56 114 THR A N 1
ATOM 789 C CA . THR A 1 114 ? -7.845 -5.224 22.313 1.00 90.56 114 THR A CA 1
ATOM 790 C C . THR A 1 114 ? -8.195 -4.777 23.733 1.00 90.56 114 THR A C 1
ATOM 792 O O . THR A 1 114 ? -8.570 -5.626 24.543 1.00 90.56 114 THR A O 1
ATOM 795 N N . ALA A 1 115 ? -8.091 -3.476 24.022 1.00 65.62 115 ALA A N 1
ATOM 796 C CA . ALA A 1 115 ? -8.544 -2.842 25.260 1.00 65.62 115 ALA A CA 1
ATOM 797 C C . ALA A 1 115 ? -10.073 -2.680 25.310 1.00 65.62 115 ALA A C 1
ATOM 799 O O . ALA A 1 115 ? -10.635 -2.877 26.413 1.00 65.62 115 ALA A O 1
#

pLDDT: mean 93.66, std 5.67, range [65.62, 98.62]